Protein AF-A0A3B9ETD7-F1 (afdb_monomer)

Foldseek 3Di:
DDDPVNLVVLLVLLVVLLVCLVPDDLVCNLVSLVVSLVSLCVNCVVPVDDPCNVVSVVSNVVSVVSNVVSVVVVD

Structure (mmCIF, N/CA/C/O backbone):
data_AF-A0A3B9ETD7-F1
#
_entry.id   AF-A0A3B9ETD7-F1
#
loop_
_atom_site.group_PDB
_atom_site.id
_atom_site.type_symbol
_atom_site.label_atom_id
_atom_site.label_alt_id
_atom_site.label_comp_id
_atom_site.label_asym_id
_atom_site.label_entity_id
_atom_site.label_seq_id
_atom_site.pdbx_PDB_ins_code
_atom_site.Cartn_x
_atom_site.Cartn_y
_atom_site.Cartn_z
_atom_site.occupancy
_atom_site.B_iso_or_equiv
_atom_site.auth_seq_id
_atom_site.auth_comp_id
_atom_site.auth_asym_id
_atom_site.auth_atom_id
_atom_site.pdbx_PDB_model_num
ATOM 1 N N . PRO A 1 1 ? 19.807 -10.444 -11.768 1.00 55.41 1 PRO A N 1
ATOM 2 C CA . PRO A 1 1 ? 18.974 -9.781 -12.797 1.00 55.41 1 PRO A CA 1
ATOM 3 C C . PRO A 1 1 ? 17.672 -9.240 -12.187 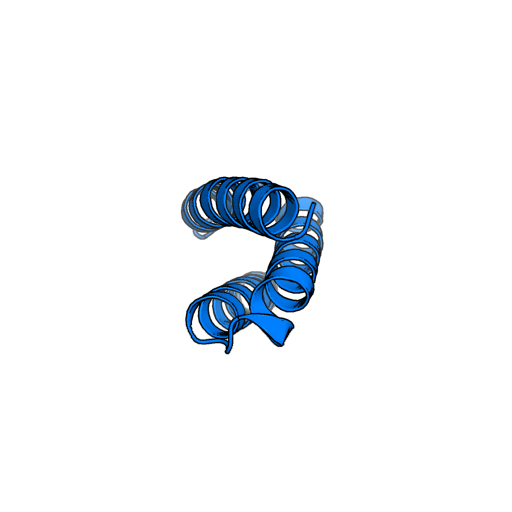1.00 55.41 1 PRO A C 1
ATOM 5 O O . PRO A 1 1 ? 16.808 -10.033 -11.817 1.00 55.41 1 PRO A O 1
ATOM 8 N N . ASP A 1 2 ? 17.557 -7.918 -12.039 1.00 62.75 2 ASP A N 1
ATOM 9 C CA . ASP A 1 2 ? 16.246 -7.276 -11.896 1.00 62.75 2 ASP A CA 1
ATOM 10 C C . ASP A 1 2 ? 15.526 -7.369 -13.235 1.00 62.75 2 ASP A C 1
ATOM 12 O O . ASP A 1 2 ? 16.020 -6.907 -14.261 1.00 62.75 2 ASP A O 1
ATOM 16 N N . THR A 1 3 ? 14.399 -8.067 -13.242 1.00 78.88 3 THR A N 1
ATOM 17 C CA . THR A 1 3 ? 13.541 -8.201 -14.416 1.00 78.88 3 THR A CA 1
ATOM 18 C C . THR A 1 3 ? 12.271 -7.404 -14.163 1.00 78.88 3 THR A C 1
ATOM 20 O O . THR A 1 3 ? 11.832 -7.295 -13.020 1.00 78.88 3 THR A O 1
ATOM 23 N N . LYS A 1 4 ? 11.629 -6.909 -15.226 1.00 74.00 4 LYS A N 1
ATOM 24 C CA . LYS A 1 4 ? 10.312 -6.246 -15.147 1.00 74.00 4 LYS A CA 1
ATOM 25 C C . LYS A 1 4 ? 9.258 -7.052 -14.364 1.00 74.00 4 LYS A C 1
ATOM 27 O O . LYS A 1 4 ? 8.416 -6.481 -13.690 1.00 74.00 4 LYS A O 1
ATOM 32 N N . TYR A 1 5 ? 9.354 -8.385 -14.392 1.00 86.69 5 TYR A N 1
ATOM 33 C CA . TYR A 1 5 ? 8.464 -9.282 -13.646 1.00 86.69 5 TYR A CA 1
ATOM 34 C C . TYR A 1 5 ? 8.664 -9.197 -12.130 1.00 86.69 5 TYR A C 1
ATOM 36 O O . TYR A 1 5 ? 7.744 -9.482 -11.370 1.00 86.69 5 TYR A O 1
ATOM 44 N N . ARG A 1 6 ? 9.870 -8.835 -11.676 1.00 92.06 6 ARG A N 1
ATOM 45 C CA . ARG A 1 6 ? 10.160 -8.669 -10.254 1.00 92.06 6 ARG A CA 1
ATOM 46 C C . ARG A 1 6 ? 9.554 -7.368 -9.731 1.00 92.06 6 ARG A C 1
ATOM 48 O O . ARG A 1 6 ? 8.874 -7.423 -8.715 1.00 92.06 6 ARG A O 1
ATOM 55 N N . GLU A 1 7 ? 9.722 -6.255 -10.448 1.00 94.38 7 GLU A N 1
ATOM 56 C CA . GLU A 1 7 ? 9.040 -4.986 -10.133 1.00 94.38 7 GLU A CA 1
ATOM 57 C C . GLU A 1 7 ? 7.524 -5.196 -10.039 1.00 94.38 7 GLU A C 1
ATOM 59 O O . GLU A 1 7 ? 6.915 -4.895 -9.012 1.00 94.38 7 GLU A O 1
ATOM 64 N N . GLU A 1 8 ? 6.933 -5.803 -11.074 1.00 95.94 8 GLU A N 1
ATOM 65 C CA . GLU A 1 8 ? 5.499 -6.090 -11.129 1.00 95.94 8 GLU A CA 1
ATOM 66 C C . GLU A 1 8 ? 5.039 -6.962 -9.950 1.00 95.94 8 GLU A C 1
ATOM 68 O O . GLU A 1 8 ? 4.013 -6.677 -9.337 1.00 95.94 8 GLU A O 1
ATOM 73 N N . ALA A 1 9 ? 5.809 -7.983 -9.561 1.00 97.31 9 ALA A N 1
ATOM 74 C CA . ALA A 1 9 ? 5.470 -8.832 -8.421 1.00 97.31 9 ALA A CA 1
ATOM 75 C C . ALA A 1 9 ? 5.452 -8.066 -7.083 1.00 97.31 9 ALA A C 1
ATOM 77 O O . A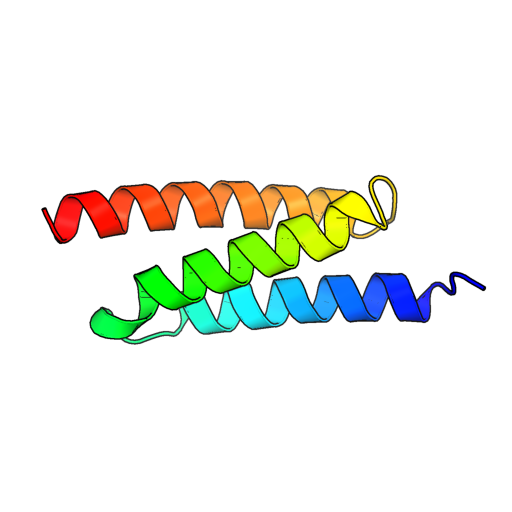LA A 1 9 ? 4.543 -8.270 -6.273 1.00 97.31 9 ALA A O 1
ATOM 78 N N . TYR A 1 10 ? 6.424 -7.180 -6.839 1.00 97.94 10 TYR A N 1
ATOM 79 C CA . TYR A 1 10 ? 6.438 -6.350 -5.628 1.00 97.94 10 TYR A CA 1
ATOM 80 C C . TYR A 1 10 ? 5.287 -5.339 -5.623 1.00 97.94 10 TYR A C 1
ATOM 82 O O . TYR A 1 10 ? 4.622 -5.172 -4.599 1.00 97.94 10 TYR A O 1
ATOM 90 N N . TYR A 1 11 ? 5.000 -4.724 -6.769 1.00 98.38 11 TYR A N 1
ATOM 91 C CA . TYR A 1 11 ? 3.856 -3.832 -6.913 1.00 98.38 11 TYR A CA 1
ATOM 92 C C . TYR A 1 11 ? 2.522 -4.563 -6.673 1.00 98.38 11 TYR A C 1
ATOM 94 O O . TYR A 1 11 ? 1.691 -4.101 -5.891 1.00 98.38 11 TYR A O 1
ATOM 102 N N . LEU A 1 12 ? 2.326 -5.752 -7.254 1.00 98.50 12 LEU A N 1
ATOM 103 C CA . LEU A 1 12 ? 1.123 -6.562 -7.034 1.00 98.50 12 LEU A CA 1
ATOM 104 C C . LEU A 1 12 ? 0.973 -6.996 -5.572 1.00 98.50 12 LEU A C 1
ATOM 106 O O . LEU A 1 12 ? -0.151 -7.053 -5.066 1.00 98.50 12 LEU A O 1
ATOM 110 N N . ARG A 1 13 ? 2.082 -7.264 -4.870 1.00 98.62 13 ARG A N 1
ATOM 111 C CA . ARG A 1 13 ? 2.079 -7.522 -3.422 1.00 98.62 13 ARG A CA 1
ATOM 112 C C . ARG A 1 13 ? 1.567 -6.306 -2.645 1.00 98.62 13 ARG A C 1
ATOM 114 O O . ARG A 1 13 ? 0.691 -6.484 -1.799 1.00 98.62 13 ARG A O 1
ATOM 121 N N . LEU A 1 14 ? 2.061 -5.100 -2.941 1.00 98.81 14 LEU A N 1
ATOM 122 C CA . LEU A 1 14 ? 1.551 -3.855 -2.350 1.00 98.81 14 LEU A CA 1
ATOM 123 C C . LEU A 1 14 ? 0.052 -3.693 -2.624 1.00 98.81 14 LEU A C 1
ATOM 125 O O . LEU A 1 14 ? -0.736 -3.583 -1.683 1.00 98.81 14 LEU A O 1
ATOM 129 N N . LYS A 1 15 ? -0.347 -3.750 -3.896 1.00 98.81 15 LYS A N 1
ATOM 130 C CA . LYS A 1 15 ? -1.735 -3.556 -4.326 1.00 98.81 15 LYS A CA 1
ATOM 131 C C . LYS A 1 15 ? -2.692 -4.538 -3.656 1.00 98.81 15 LYS A C 1
ATOM 133 O O . LYS A 1 15 ? -3.741 -4.145 -3.155 1.00 98.81 15 LYS A O 1
ATOM 138 N N . SER A 1 16 ? -2.304 -5.810 -3.584 1.00 98.81 16 SER A N 1
ATOM 139 C CA . SER A 1 16 ? -3.106 -6.852 -2.935 1.00 98.81 16 SER A CA 1
ATOM 140 C C . SER A 1 16 ? -3.246 -6.615 -1.430 1.00 98.81 16 SER A C 1
ATOM 142 O O . SER A 1 16 ? -4.335 -6.786 -0.886 1.00 98.81 16 SER A O 1
ATOM 144 N N . ALA A 1 17 ? -2.170 -6.206 -0.748 1.00 98.88 17 ALA A N 1
ATOM 145 C CA . ALA A 1 17 ? -2.213 -5.896 0.681 1.00 98.88 17 ALA A CA 1
ATOM 146 C C . ALA A 1 17 ? -3.099 -4.673 0.973 1.00 98.88 17 ALA A C 1
ATOM 148 O O . ALA A 1 17 ? -3.899 -4.701 1.908 1.00 98.88 17 ALA A O 1
ATOM 149 N N . TYR A 1 18 ? -2.999 -3.631 0.145 1.00 98.88 18 TYR A N 1
ATOM 150 C CA . TYR A 1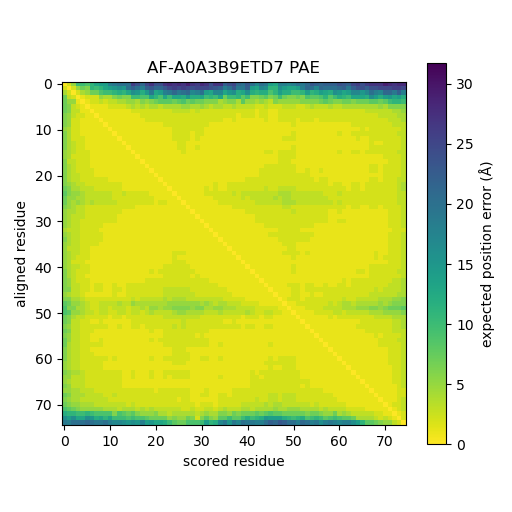 18 ? -3.825 -2.427 0.235 1.00 98.88 18 TYR A CA 1
ATOM 151 C C . TYR A 1 18 ? -5.318 -2.730 0.010 1.00 98.88 18 TYR A C 1
ATOM 153 O O . TYR A 1 18 ? -6.155 -2.361 0.836 1.00 98.88 18 TYR A O 1
ATOM 161 N N . GLU A 1 19 ? -5.668 -3.483 -1.037 1.00 98.81 19 GLU A N 1
ATOM 162 C CA . GLU A 1 19 ? -7.061 -3.874 -1.292 1.00 98.81 19 GLU A CA 1
ATOM 163 C C . GLU A 1 19 ? -7.614 -4.814 -0.212 1.00 98.81 19 GLU A C 1
ATOM 165 O O . GLU A 1 19 ? -8.772 -4.688 0.199 1.00 98.81 19 GLU A O 1
ATOM 170 N N . LEU A 1 20 ? -6.787 -5.720 0.321 1.00 98.81 20 LEU A N 1
ATOM 171 C CA . LEU A 1 20 ? -7.173 -6.534 1.471 1.00 98.81 20 LEU A CA 1
ATOM 172 C C . LEU A 1 20 ? -7.482 -5.646 2.681 1.00 98.81 20 LEU A C 1
ATOM 174 O O . LEU A 1 20 ? -8.501 -5.863 3.337 1.00 98.81 20 LEU A O 1
ATOM 178 N N . ALA A 1 21 ? -6.647 -4.645 2.974 1.00 98.75 21 ALA A N 1
ATOM 179 C CA . ALA A 1 21 ? -6.867 -3.717 4.079 1.00 98.75 21 ALA A CA 1
ATOM 180 C C . ALA A 1 21 ? -8.194 -2.953 3.934 1.00 98.75 21 ALA A C 1
ATOM 182 O O . ALA A 1 21 ? -8.993 -2.954 4.871 1.00 98.75 21 ALA A O 1
ATOM 183 N N . LYS A 1 22 ? -8.493 -2.408 2.748 1.00 98.56 22 LYS A N 1
ATOM 184 C CA . LYS A 1 22 ? -9.755 -1.695 2.463 1.00 98.56 22 LYS A CA 1
ATOM 185 C C . LYS A 1 22 ? -10.999 -2.541 2.698 1.00 98.56 22 LYS A C 1
ATOM 187 O O . LYS A 1 22 ? -11.951 -2.082 3.328 1.00 98.56 22 LYS A O 1
ATOM 192 N N . ASN A 1 23 ? -10.963 -3.792 2.249 1.00 98.56 23 ASN A N 1
ATOM 193 C CA . ASN A 1 23 ? -12.096 -4.717 2.316 1.00 98.56 23 ASN A CA 1
ATOM 194 C C . ASN A 1 23 ? -12.153 -5.520 3.629 1.00 98.56 23 ASN A C 1
ATOM 196 O O . ASN A 1 23 ? -12.873 -6.513 3.746 1.00 98.56 23 ASN A O 1
ATOM 200 N N . SER A 1 24 ? -11.368 -5.131 4.633 1.00 98.50 24 SER A N 1
ATOM 201 C CA . SER A 1 24 ? -11.317 -5.815 5.921 1.00 98.50 24 SER A CA 1
ATOM 202 C C . SER A 1 24 ? -12.434 -5.407 6.868 1.00 98.50 24 SER A C 1
ATOM 204 O O . SER A 1 24 ? -12.937 -4.293 6.818 1.00 98.50 24 SER A O 1
ATOM 206 N N . ILE A 1 25 ? -12.747 -6.287 7.820 1.00 98.00 25 ILE A N 1
ATOM 207 C CA . ILE A 1 25 ? -13.522 -5.907 9.007 1.00 98.00 25 ILE A CA 1
ATOM 208 C C . ILE A 1 25 ? -12.731 -4.913 9.870 1.00 98.00 25 ILE A C 1
ATOM 210 O O . ILE A 1 25 ? -11.500 -4.987 9.918 1.00 98.00 25 ILE A O 1
ATOM 214 N N . GLU A 1 26 ? -13.434 -4.041 10.595 1.00 96.50 26 GLU A N 1
ATOM 215 C CA . GLU A 1 26 ? -12.842 -2.944 11.381 1.00 96.50 26 GLU A CA 1
ATOM 216 C C . GLU A 1 26 ? -11.717 -3.398 12.319 1.00 96.50 26 GLU A C 1
ATOM 218 O O . GLU A 1 26 ? -10.634 -2.816 12.328 1.00 96.50 26 GLU A O 1
ATOM 223 N N . SER A 1 27 ? -11.9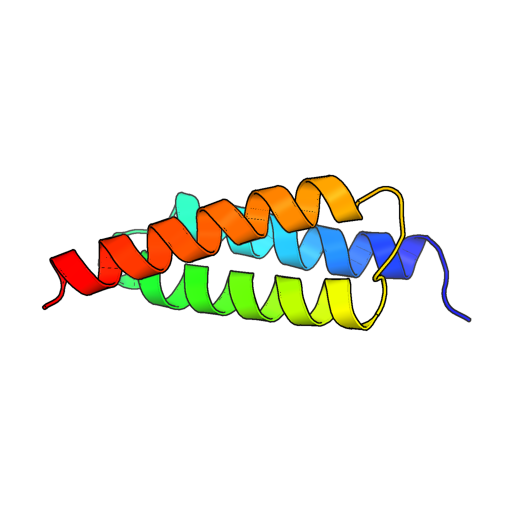10 -4.520 13.021 1.00 97.00 27 SER A N 1
ATOM 224 C CA . SER A 1 27 ? -10.911 -5.075 13.945 1.00 97.00 27 SER A CA 1
ATOM 225 C C . SER A 1 27 ? -9.602 -5.516 13.279 1.00 97.00 27 SER A C 1
ATOM 227 O O . SER A 1 27 ? -8.606 -5.714 13.968 1.00 97.00 27 SER A O 1
ATOM 229 N N . LYS A 1 28 ? -9.579 -5.675 11.948 1.00 98.06 28 LYS A N 1
ATOM 230 C CA . LYS A 1 28 ? -8.395 -6.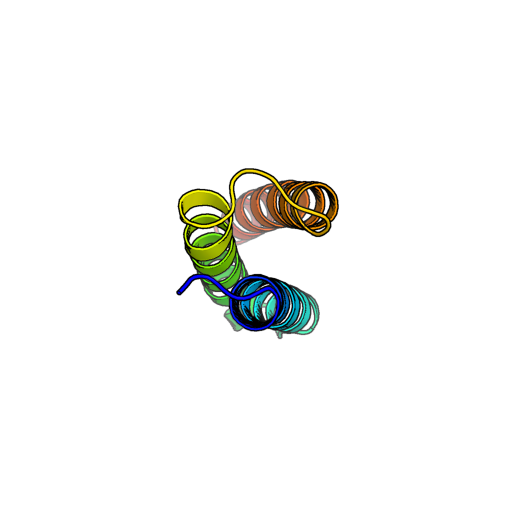082 11.172 1.00 98.06 28 LYS A CA 1
ATOM 231 C C . LYS A 1 28 ? -7.832 -4.973 10.287 1.00 98.06 28 LYS A C 1
ATOM 233 O O . LYS A 1 28 ? -6.694 -5.107 9.837 1.00 98.06 28 LYS A O 1
ATOM 238 N N . LYS A 1 29 ? -8.596 -3.908 10.018 1.00 98.38 29 LYS A N 1
ATOM 239 C CA . LYS A 1 29 ? -8.200 -2.842 9.084 1.00 98.38 29 LYS A CA 1
ATOM 240 C C . LYS A 1 29 ? -6.860 -2.216 9.458 1.00 98.38 29 LYS A C 1
ATOM 242 O O . LYS A 1 29 ? -5.975 -2.164 8.612 1.00 98.38 29 LYS A O 1
ATOM 247 N N . LEU A 1 30 ? -6.679 -1.814 10.720 1.00 98.50 30 LEU A N 1
ATOM 248 C CA . LEU A 1 30 ? -5.457 -1.123 11.153 1.00 98.50 30 LEU A CA 1
ATOM 249 C C . LEU A 1 30 ? -4.202 -1.967 10.897 1.00 98.50 30 LEU A C 1
ATOM 251 O O . LEU A 1 30 ? -3.263 -1.501 10.258 1.00 98.50 30 LEU A O 1
ATOM 255 N N . GLN A 1 31 ? -4.210 -3.221 11.351 1.00 98.50 31 GLN A N 1
ATOM 256 C CA . GLN A 1 31 ? -3.079 -4.130 11.169 1.00 98.50 31 GLN A CA 1
ATOM 257 C C . GLN A 1 31 ? -2.773 -4.370 9.681 1.00 98.50 31 GLN A C 1
ATOM 259 O O . GLN A 1 31 ?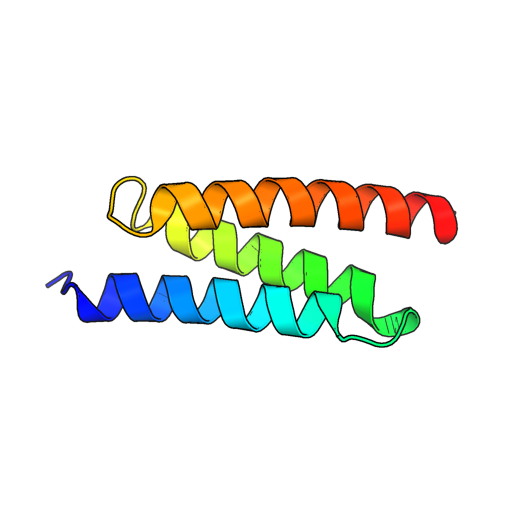 -1.616 -4.351 9.274 1.00 98.50 31 GLN A O 1
ATOM 264 N N . ARG A 1 32 ? -3.802 -4.520 8.842 1.00 98.75 32 ARG A N 1
ATOM 265 C CA . ARG A 1 32 ? -3.626 -4.764 7.403 1.00 98.75 32 ARG A CA 1
ATOM 266 C C . ARG A 1 32 ? -3.142 -3.534 6.635 1.00 98.75 32 ARG A C 1
ATOM 268 O O . ARG A 1 32 ? -2.347 -3.682 5.715 1.00 98.75 32 ARG A O 1
ATOM 275 N N . PHE A 1 33 ? -3.543 -2.326 7.034 1.00 98.81 33 PHE A N 1
ATOM 276 C CA . PHE A 1 33 ? -2.952 -1.101 6.485 1.00 98.81 33 PHE A CA 1
ATOM 277 C C . PHE A 1 33 ? -1.485 -0.931 6.909 1.00 98.81 33 PHE A C 1
ATOM 279 O O . PHE A 1 33 ? -0.663 -0.459 6.127 1.00 98.81 33 PHE A O 1
ATOM 286 N N . ILE A 1 34 ? -1.109 -1.359 8.120 1.00 98.75 34 ILE A N 1
ATOM 287 C CA . ILE A 1 34 ? 0.305 -1.401 8.529 1.00 98.75 34 ILE A CA 1
ATOM 288 C C . ILE A 1 34 ? 1.089 -2.394 7.653 1.00 98.75 34 ILE A C 1
ATOM 290 O O . ILE A 1 34 ? 2.190 -2.080 7.209 1.00 98.75 34 ILE A O 1
ATOM 294 N N . GLU A 1 35 ? 0.515 -3.554 7.334 1.00 98.81 35 GLU A N 1
ATOM 295 C CA . GLU A 1 35 ? 1.131 -4.533 6.426 1.00 98.81 35 GLU A CA 1
ATOM 296 C C . GLU A 1 35 ? 1.264 -4.006 4.989 1.00 98.81 35 GLU A C 1
ATOM 298 O O . GLU A 1 35 ? 2.309 -4.194 4.361 1.00 98.81 35 G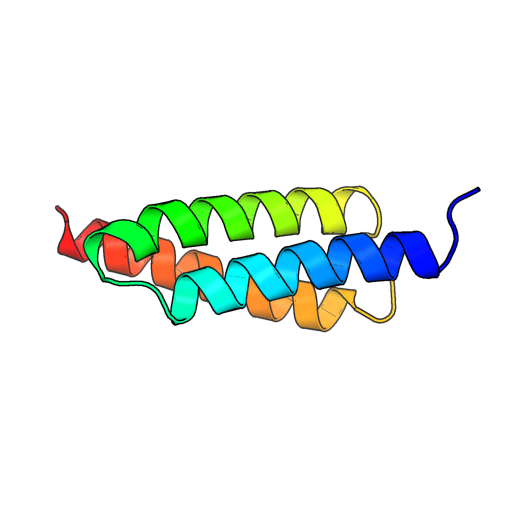LU A O 1
ATOM 303 N N . SER A 1 36 ? 0.254 -3.299 4.465 1.00 98.81 36 SER A N 1
ATOM 304 C CA . SER A 1 36 ? 0.353 -2.670 3.142 1.00 98.81 36 SER A CA 1
ATOM 305 C C . SER A 1 36 ? 1.399 -1.554 3.121 1.00 98.81 36 SER A C 1
ATOM 307 O O . SER A 1 36 ? 2.129 -1.425 2.142 1.00 98.81 36 SER A O 1
ATOM 309 N N . LYS A 1 37 ? 1.550 -0.797 4.219 1.00 98.88 37 LYS A N 1
ATOM 310 C CA . LYS A 1 37 ? 2.639 0.178 4.394 1.00 98.88 37 LYS A CA 1
ATOM 311 C C . LYS A 1 37 ? 4.014 -0.490 4.316 1.00 98.88 37 LYS A C 1
ATOM 313 O O . LYS A 1 37 ? 4.905 0.039 3.658 1.00 98.88 37 LYS A O 1
ATOM 318 N N . THR A 1 38 ? 4.193 -1.650 4.949 1.00 98.81 38 THR A N 1
ATOM 319 C CA . THR A 1 38 ? 5.436 -2.430 4.830 1.00 98.81 38 THR A CA 1
ATOM 320 C C . THR A 1 38 ? 5.682 -2.862 3.385 1.00 98.81 38 THR A C 1
ATOM 322 O O . THR A 1 38 ? 6.781 -2.664 2.878 1.00 98.81 38 THR A O 1
ATOM 325 N N . ALA A 1 39 ? 4.661 -3.371 2.689 1.00 98.75 39 ALA A N 1
ATOM 326 C CA . ALA A 1 39 ? 4.791 -3.758 1.283 1.00 98.75 39 ALA A CA 1
ATOM 327 C C . ALA A 1 39 ? 5.139 -2.573 0.361 1.00 98.75 39 ALA A C 1
ATOM 329 O O . ALA A 1 39 ? 5.877 -2.755 -0.606 1.00 98.75 39 ALA A O 1
ATOM 330 N N . TYR A 1 40 ? 4.657 -1.364 0.670 1.00 98.81 40 TYR A N 1
ATOM 331 C CA . TYR A 1 40 ? 5.050 -0.148 -0.045 1.00 98.81 40 TYR A CA 1
ATOM 332 C C . TYR A 1 40 ? 6.540 0.145 0.123 1.00 98.81 40 TYR A C 1
ATOM 334 O O . TYR A 1 40 ? 7.227 0.381 -0.869 1.00 98.81 40 TYR A O 1
ATOM 342 N N . PHE A 1 41 ? 7.051 0.089 1.356 1.00 98.69 41 PHE A N 1
ATOM 343 C CA . PHE A 1 41 ? 8.474 0.316 1.595 1.00 98.69 41 PHE A CA 1
ATOM 344 C C . PHE A 1 41 ? 9.345 -0.747 0.923 1.00 98.69 41 PHE A C 1
ATOM 346 O O . PHE A 1 41 ? 10.342 -0.390 0.302 1.00 98.69 41 PHE A O 1
ATOM 353 N N . ASP A 1 42 ? 8.927 -2.018 0.950 1.00 98.25 42 ASP A N 1
ATOM 354 C CA . ASP A 1 42 ? 9.620 -3.094 0.231 1.00 98.25 42 ASP A CA 1
ATOM 355 C C . ASP A 1 42 ? 9.730 -2.795 -1.275 1.00 98.25 42 ASP A C 1
ATOM 357 O O . ASP A 1 42 ? 10.775 -3.055 -1.880 1.00 98.25 42 ASP A O 1
ATOM 361 N N . PHE A 1 43 ? 8.651 -2.276 -1.878 1.00 98.38 43 PHE A N 1
ATOM 362 C CA . PHE A 1 43 ? 8.588 -1.919 -3.294 1.00 98.38 43 PHE A CA 1
ATOM 363 C C . PHE A 1 43 ? 9.464 -0.700 -3.613 1.00 98.38 43 PHE A C 1
ATOM 365 O O . PHE A 1 43 ? 10.350 -0.812 -4.457 1.00 98.38 43 PHE A O 1
ATOM 372 N N . ILE A 1 44 ? 9.274 0.430 -2.921 1.00 98.25 44 ILE A N 1
ATOM 373 C CA . ILE A 1 44 ? 9.947 1.698 -3.256 1.00 98.25 44 ILE A CA 1
ATOM 374 C C . ILE A 1 44 ? 11.452 1.682 -2.943 1.00 98.25 44 ILE A C 1
ATOM 376 O O . ILE A 1 44 ? 12.224 2.354 -3.616 1.00 98.25 44 ILE A O 1
ATOM 380 N N . GLU A 1 45 ? 11.891 0.886 -1.960 1.00 97.81 45 GLU A N 1
ATOM 381 C CA . GLU A 1 45 ? 13.318 0.680 -1.665 1.00 97.81 45 GLU A CA 1
ATOM 382 C C . GLU A 1 45 ? 14.047 0.004 -2.839 1.00 97.81 45 GLU A C 1
ATOM 384 O O . GLU A 1 45 ? 15.214 0.288 -3.101 1.00 97.81 45 GLU A O 1
ATOM 389 N N . ARG A 1 46 ? 13.359 -0.897 -3.553 1.00 96.06 46 ARG A N 1
ATOM 390 C CA . ARG A 1 46 ? 13.919 -1.672 -4.675 1.00 96.06 46 ARG A CA 1
ATOM 391 C C . ARG A 1 46 ? 13.706 -0.991 -6.019 1.00 96.06 46 ARG A C 1
ATOM 393 O O . ARG A 1 46 ? 14.567 -1.081 -6.888 1.00 96.06 46 ARG A O 1
ATOM 400 N N . TYR A 1 47 ? 12.561 -0.336 -6.173 1.00 96.31 47 TYR A N 1
ATOM 401 C CA . TYR A 1 47 ? 12.102 0.283 -7.410 1.00 96.31 47 TYR A CA 1
ATOM 402 C C . TYR A 1 47 ? 11.672 1.728 -7.127 1.00 96.31 47 TYR A C 1
ATOM 404 O O . TYR A 1 47 ? 10.477 2.023 -7.116 1.00 96.31 47 TYR A O 1
ATOM 412 N N . PRO A 1 48 ? 12.629 2.638 -6.857 1.00 95.81 48 PRO A N 1
ATOM 413 C CA . PRO A 1 48 ? 12.328 4.048 -6.590 1.00 95.81 48 PRO A CA 1
ATOM 414 C C . PRO A 1 48 ? 11.823 4.794 -7.836 1.00 95.81 48 PRO A C 1
ATOM 416 O O . PRO A 1 48 ? 11.210 5.851 -7.721 1.00 95.81 48 PRO A O 1
ATOM 419 N N . GLU A 1 49 ? 12.068 4.235 -9.021 1.00 95.31 49 GLU A N 1
ATOM 420 C CA . GLU A 1 49 ? 11.625 4.726 -10.323 1.00 95.31 49 GLU A CA 1
ATOM 421 C C . GLU A 1 49 ? 11.017 3.555 -11.106 1.00 95.31 49 GLU A C 1
ATOM 423 O O . GLU A 1 49 ? 11.466 2.415 -10.972 1.00 95.31 49 GLU A O 1
ATOM 428 N N . GLY A 1 50 ? 9.993 3.818 -11.919 1.00 93.25 50 GLY A N 1
ATOM 429 C CA . GLY A 1 50 ? 9.305 2.776 -12.680 1.00 93.25 50 GLY A CA 1
ATOM 430 C C . GLY A 1 50 ? 7.870 3.150 -13.025 1.00 93.25 50 GLY A C 1
ATOM 431 O O . GLY A 1 50 ? 7.341 4.160 -12.559 1.00 93.25 50 GLY A O 1
ATOM 432 N N . ALA A 1 51 ? 7.222 2.316 -13.838 1.00 93.62 51 ALA A N 1
ATOM 433 C CA . ALA A 1 51 ? 5.868 2.583 -14.327 1.00 93.62 51 ALA A CA 1
ATOM 434 C C . ALA A 1 51 ? 4.810 2.543 -13.210 1.00 93.62 51 ALA A C 1
ATOM 436 O O . ALA A 1 51 ? 3.751 3.147 -13.345 1.00 93.62 51 ALA A O 1
ATOM 437 N N . ASN A 1 52 ? 5.097 1.840 -12.111 1.00 96.75 52 ASN A N 1
ATOM 438 C CA . ASN A 1 52 ? 4.152 1.632 -11.013 1.00 96.75 52 ASN A CA 1
ATOM 439 C C . ASN A 1 52 ? 4.395 2.547 -9.799 1.00 96.75 52 ASN A C 1
ATOM 441 O O . ASN A 1 52 ? 3.662 2.465 -8.814 1.00 96.75 52 ASN A O 1
ATOM 445 N N . VAL A 1 53 ? 5.426 3.401 -9.833 1.00 97.88 53 VAL A N 1
ATOM 446 C CA . VAL A 1 53 ? 5.826 4.221 -8.675 1.00 97.88 53 VAL A CA 1
ATOM 447 C C . VAL A 1 53 ? 4.779 5.266 -8.319 1.00 97.88 53 VAL A C 1
ATOM 449 O O . VAL A 1 53 ? 4.461 5.428 -7.144 1.00 97.88 53 VAL A O 1
ATOM 452 N N . GLU A 1 54 ? 4.208 5.944 -9.313 1.00 98.38 54 GLU A N 1
ATOM 453 C CA . GLU A 1 54 ? 3.187 6.968 -9.077 1.00 98.38 54 GLU A CA 1
ATOM 454 C C . GLU A 1 54 ? 1.959 6.385 -8.360 1.00 98.38 54 GLU A C 1
ATOM 456 O O . GLU A 1 54 ? 1.530 6.912 -7.333 1.00 98.38 54 GLU A O 1
ATOM 461 N N . ASP A 1 55 ? 1.459 5.241 -8.832 1.00 98.56 55 ASP A N 1
ATOM 462 C CA . ASP A 1 55 ? 0.334 4.537 -8.207 1.00 98.56 55 ASP A CA 1
ATOM 463 C C . ASP A 1 55 ? 0.689 4.010 -6.804 1.00 98.56 55 ASP A C 1
ATOM 465 O O . ASP A 1 55 ? -0.098 4.124 -5.865 1.00 98.56 55 ASP A O 1
ATOM 469 N N . ALA A 1 56 ? 1.910 3.496 -6.610 1.00 98.69 56 ALA A N 1
ATOM 470 C CA . ALA A 1 56 ? 2.384 3.076 -5.293 1.00 98.69 56 ALA A CA 1
ATOM 471 C C . ALA A 1 56 ? 2.420 4.231 -4.280 1.00 98.69 56 ALA A C 1
ATOM 473 O O . ALA A 1 56 ? 2.049 4.042 -3.118 1.00 98.69 56 ALA A O 1
ATOM 474 N N . VAL A 1 57 ?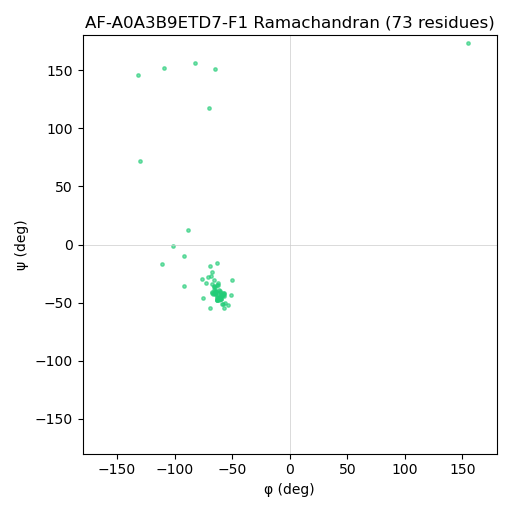 2.834 5.426 -4.711 1.00 98.69 57 VAL A N 1
ATOM 475 C CA . VAL A 1 57 ? 2.850 6.632 -3.872 1.00 98.69 57 VAL A CA 1
ATOM 476 C C . VAL A 1 57 ? 1.429 7.082 -3.530 1.00 98.69 57 VAL A C 1
ATOM 478 O O . VAL A 1 57 ? 1.170 7.410 -2.371 1.00 98.69 57 VAL A O 1
ATOM 481 N N . GLN A 1 58 ? 0.493 7.039 -4.482 1.00 98.75 58 GLN A N 1
ATOM 482 C CA . GLN A 1 58 ? -0.919 7.340 -4.216 1.00 98.75 58 GLN A CA 1
ATOM 483 C C . GLN A 1 58 ? -1.512 6.372 -3.182 1.00 98.75 58 GLN A C 1
ATOM 485 O O . GLN A 1 58 ? -2.076 6.816 -2.179 1.00 98.75 58 GLN A O 1
ATOM 490 N N . MET A 1 59 ? -1.282 5.061 -3.344 1.00 98.81 59 MET A N 1
ATOM 491 C CA . MET A 1 59 ? -1.679 4.063 -2.344 1.00 98.81 59 MET A CA 1
ATOM 492 C C . MET A 1 59 ? -1.066 4.366 -0.972 1.00 98.81 59 MET A C 1
ATOM 494 O O . MET A 1 59 ? -1.751 4.262 0.042 1.00 98.81 59 MET A O 1
ATOM 498 N N . TYR A 1 60 ? 0.209 4.761 -0.908 1.00 98.88 60 TYR A N 1
ATOM 499 C CA . TYR A 1 60 ? 0.872 5.077 0.358 1.00 98.88 60 TYR A CA 1
ATOM 500 C C . TYR A 1 60 ? 0.239 6.253 1.103 1.00 98.88 60 TYR A C 1
ATOM 502 O O . TYR A 1 60 ? 0.090 6.167 2.324 1.00 98.88 60 TYR A O 1
ATOM 510 N N . VAL A 1 61 ? -0.138 7.322 0.395 1.00 98.75 61 VAL A N 1
ATOM 511 C CA . VAL A 1 61 ? -0.832 8.474 0.993 1.00 98.75 61 VAL A CA 1
ATOM 512 C C . VAL A 1 61 ? -2.127 8.010 1.655 1.00 98.75 61 VAL A C 1
ATOM 514 O O . VAL A 1 61 ? -2.312 8.217 2.853 1.00 98.75 61 VAL A O 1
ATOM 517 N N . GLU A 1 62 ? -2.958 7.265 0.926 1.00 98.75 62 GLU A N 1
ATOM 518 C CA . GLU A 1 62 ? -4.205 6.733 1.477 1.00 98.75 62 GLU A CA 1
ATOM 519 C C . GLU A 1 62 ? -3.967 5.778 2.654 1.00 98.75 62 GLU A C 1
ATOM 521 O O . GLU A 1 62 ? -4.688 5.820 3.650 1.00 98.75 62 GLU A O 1
ATOM 526 N N . ILE A 1 63 ? -2.935 4.931 2.581 1.00 98.88 63 ILE A N 1
ATOM 527 C CA . ILE A 1 63 ? -2.553 4.039 3.681 1.00 98.88 63 ILE A CA 1
ATOM 528 C C . ILE A 1 63 ? -2.227 4.843 4.950 1.00 98.88 63 ILE A C 1
ATOM 530 O O . ILE A 1 63 ? -2.661 4.448 6.034 1.00 98.88 63 ILE A O 1
ATOM 534 N N . GLN A 1 64 ? -1.479 5.952 4.852 1.00 98.69 64 GLN A N 1
ATOM 535 C CA . GLN A 1 64 ? -1.176 6.789 6.023 1.00 98.69 64 GLN A CA 1
ATOM 536 C C . GLN A 1 64 ? -2.441 7.397 6.622 1.00 98.69 64 GLN A C 1
ATOM 538 O O . GLN A 1 64 ? -2.646 7.280 7.832 1.00 98.69 64 GLN A O 1
ATOM 543 N N . ASP A 1 65 ? -3.295 7.974 5.779 1.00 98.56 65 ASP A N 1
ATOM 544 C CA . ASP A 1 65 ? -4.534 8.617 6.212 1.00 98.56 65 ASP A CA 1
ATOM 545 C C . ASP A 1 65 ? -5.446 7.618 6.938 1.00 98.56 65 ASP A C 1
ATOM 547 O O . ASP A 1 65 ? -5.980 7.901 8.014 1.00 98.56 65 ASP A O 1
ATOM 551 N N . GLN A 1 66 ? -5.582 6.402 6.399 1.00 98.50 66 GLN A N 1
ATOM 552 C CA . GLN A 1 66 ? -6.371 5.340 7.025 1.00 98.50 66 GLN A CA 1
ATOM 553 C C . GLN A 1 66 ? -5.779 4.899 8.367 1.00 98.50 66 GLN A C 1
ATOM 555 O O . GLN A 1 66 ? -6.521 4.737 9.337 1.00 98.50 66 GLN A O 1
ATOM 560 N N . ILE A 1 67 ? -4.455 4.739 8.466 1.00 98.56 67 ILE A N 1
ATOM 561 C CA . ILE A 1 67 ? -3.793 4.390 9.734 1.00 98.56 67 ILE A CA 1
ATOM 562 C C . ILE A 1 67 ? -4.041 5.469 10.791 1.00 98.56 67 ILE A C 1
ATOM 564 O O . ILE A 1 67 ? -4.352 5.134 11.936 1.00 98.56 67 ILE A O 1
ATOM 568 N N . GLU A 1 68 ? -3.894 6.747 10.439 1.00 98.19 68 GLU A N 1
ATOM 569 C CA . GLU A 1 68 ? -4.099 7.851 11.378 1.00 98.19 68 GLU A CA 1
ATOM 570 C C . GLU A 1 68 ? -5.551 7.903 11.869 1.00 98.19 68 GLU A C 1
ATOM 572 O O . GLU A 1 68 ? -5.799 7.976 13.076 1.00 98.19 68 GLU A O 1
ATOM 577 N N . ASN A 1 69 ? -6.512 7.782 10.951 1.00 97.81 69 ASN A N 1
ATOM 578 C CA . ASN A 1 69 ? -7.935 7.784 11.277 1.00 97.81 69 ASN A CA 1
ATOM 579 C C . ASN A 1 69 ? -8.327 6.600 12.170 1.00 97.81 69 ASN A C 1
ATOM 581 O O . ASN A 1 69 ? -9.007 6.782 13.179 1.00 97.81 69 ASN A O 1
ATOM 585 N N . LEU A 1 70 ? -7.860 5.390 11.853 1.00 97.25 70 LEU A N 1
ATOM 586 C CA . LEU A 1 70 ? -8.162 4.194 12.643 1.00 97.25 70 LEU A CA 1
ATOM 587 C C . LEU A 1 70 ? -7.565 4.268 14.052 1.00 97.25 70 LEU A C 1
ATOM 589 O O . LEU A 1 70 ? -8.209 3.836 15.005 1.00 97.25 70 LEU A O 1
ATOM 593 N N . LYS A 1 71 ? -6.371 4.853 14.208 1.00 96.31 71 LYS A N 1
ATOM 594 C CA . LYS A 1 71 ? -5.772 5.080 15.532 1.00 96.31 71 LYS A CA 1
ATOM 595 C C . LYS A 1 71 ? -6.584 6.059 16.378 1.00 96.31 71 LYS A C 1
ATOM 597 O O . LYS A 1 71 ? -6.746 5.805 17.563 1.00 96.31 71 LYS A O 1
ATOM 602 N N . LYS A 1 72 ? -7.120 7.128 15.777 1.00 95.31 72 LYS A N 1
ATOM 603 C CA . LYS A 1 72 ? -7.993 8.106 16.458 1.00 95.31 72 LYS A CA 1
ATOM 604 C C . LYS A 1 72 ? -9.328 7.509 16.913 1.00 95.31 72 LYS A C 1
ATOM 606 O O . LYS A 1 72 ? -9.895 7.963 17.894 1.00 95.31 72 LYS A O 1
ATOM 611 N N . ILE A 1 73 ? -9.850 6.517 16.193 1.00 91.25 73 ILE A N 1
ATOM 612 C CA . ILE A 1 73 ? -11.096 5.827 16.567 1.00 91.25 73 ILE A CA 1
ATOM 613 C C . ILE A 1 73 ? -10.864 4.845 17.727 1.00 91.25 73 ILE A C 1
ATOM 615 O O . ILE A 1 73 ? -11.780 4.565 18.495 1.00 91.25 73 ILE A O 1
ATOM 619 N N . GLN A 1 74 ? -9.654 4.292 17.830 1.00 83.81 74 GLN A N 1
ATOM 620 C CA . GLN A 1 74 ? -9.287 3.293 18.840 1.00 83.81 74 GLN A CA 1
ATOM 621 C C . GLN A 1 74 ? -8.696 3.896 20.125 1.00 83.81 74 GLN A C 1
ATOM 623 O O . GLN A 1 74 ? -8.495 3.152 21.086 1.00 83.81 74 GLN A O 1
ATOM 628 N N . SER A 1 75 ? -8.387 5.197 20.128 1.00 73.38 75 SER A N 1
ATOM 629 C CA . SER A 1 75 ? -7.932 5.963 21.298 1.00 73.38 75 SER A CA 1
ATOM 630 C C . SER A 1 75 ? -9.096 6.423 22.162 1.00 73.38 75 SER A C 1
ATOM 632 O O . SER A 1 75 ? -8.984 6.294 23.398 1.00 73.38 75 SER A O 1
#

pLDDT: mean 95.5, std 7.88, range [55.41, 98.88]

Nearest PDB structures (foldseek):
  3qky-assem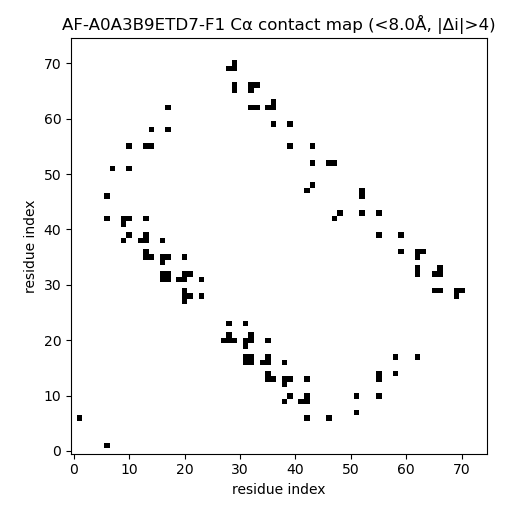bly1_A  TM=8.559E-01  e=1.488E-02  Rhodothermus marinus DSM 4252
  5efr-assembly1_A  TM=8.479E-01  e=5.845E-02  Rhodothermus marinus
  2w2u-assembly1_A  TM=7.156E-01  e=6.187E-02  Sulfolobus acidocaldarius
  2v6y-assembly1_A  TM=7.019E-01  e=9.221E-02  Saccharolobus solfataricus
  2w2u-assembly2_B  TM=7.253E-01  e=6.550E-02  Sulfolobus acidocaldarius

Solvent-accessible surface area (backbone atoms only — not comparable to full-atom values): 4127 Å² total; per-residue (Å²): 134,94,46,75,68,54,56,51,50,38,48,50,51,20,53,51,32,42,54,50,18,72,74,39,59,78,96,48,22,55,65,30,31,53,51,17,52,50,34,43,52,61,30,44,76,75,42,75,66,64,96,59,37,67,60,51,51,54,52,48,54,53,37,51,54,50,43,56,52,49,51,64,74,73,105

Sequence (75 aa):
PDTKYREEAYYLRLKSAYELAKNSIESKKLQRFIESKTAYFDFIERYPEGANVEDAVQMYVEIQDQIENLKKIQS

Secondary structure (DSSP, 8-state):
---HHHHHHHHHHHHHHHHHHHTS-HHHHHHHHHHHHHHHHHHHHH-SSSTTHHHHHHHHHHHHHHHHHHHHHH-

Radius of gyration: 12.94 Å; Cα contacts (8 Å, |Δi|>4): 64; chains: 1; bounding box: 32×18×36 Å

Mean predicted aligned error: 2.88 Å